Protein AF-A0AA36MH44-F1 (afdb_monomer)

Mean predicted aligned error: 5.09 Å

Organism: NCBI:txid2562239

InterPro domains:
  IPR001727 GDT1-like [PF01169] (4-74)
  IPR001727 GDT1-like [PTHR12608] (4-78)

Foldseek 3Di:
DPDVVVCVVPPPDPVVVVLVVCVVVDPNVCSVVCVVVVVVVVVVCCVVVVVVCPVVDDPVVVVVVVVVVVVVVVVCVVVVVD

Structure (mmCIF, N/CA/C/O backbone):
data_AF-A0AA36MH44-F1
#
_entry.id   AF-A0AA36MH44-F1
#
loop_
_atom_site.group_PDB
_atom_site.id
_atom_site.type_symbol
_atom_site.label_atom_id
_atom_site.label_alt_id
_atom_site.label_comp_id
_atom_site.label_asym_id
_atom_site.label_entity_id
_atom_site.label_seq_id
_atom_site.pdbx_PDB_ins_code
_atom_site.Cartn_x
_atom_site.Cartn_y
_atom_site.Cartn_z
_atom_site.occupancy
_a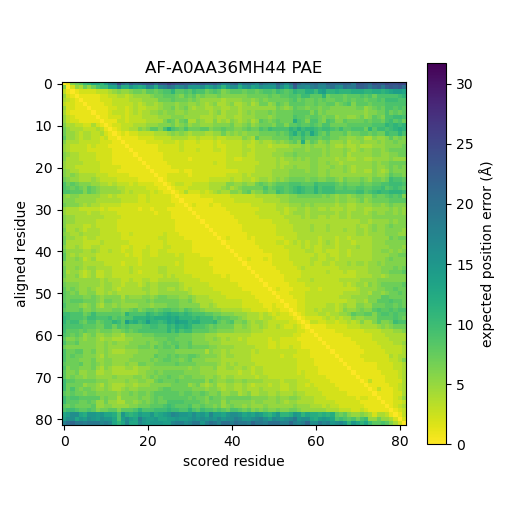tom_site.B_iso_or_equiv
_atom_site.auth_seq_id
_atom_site.auth_comp_id
_atom_site.auth_asym_id
_atom_site.auth_atom_id
_atom_site.pdbx_PDB_model_num
ATOM 1 N N . MET A 1 1 ? 6.888 11.922 15.010 1.00 51.66 1 MET A N 1
ATOM 2 C CA . MET A 1 1 ? 7.278 10.499 14.882 1.00 51.66 1 MET A CA 1
ATOM 3 C C . MET A 1 1 ? 6.873 9.856 13.537 1.00 51.66 1 MET A C 1
ATOM 5 O O . MET A 1 1 ? 7.040 8.657 13.406 1.00 51.66 1 MET A O 1
ATOM 9 N N . GLY A 1 2 ? 6.346 10.583 12.533 1.00 70.25 2 GLY A N 1
ATOM 10 C CA . GLY A 1 2 ? 5.660 9.942 11.387 1.00 70.25 2 GLY A CA 1
ATOM 11 C C . GLY A 1 2 ? 6.527 9.614 10.163 1.00 70.25 2 GLY A C 1
ATOM 12 O O . GLY A 1 2 ? 6.615 8.463 9.756 1.00 70.25 2 GLY A O 1
ATOM 13 N N . TRP A 1 3 ? 7.186 10.616 9.576 1.00 79.69 3 TRP A N 1
ATOM 14 C CA . TRP A 1 3 ? 7.758 10.491 8.226 1.00 79.69 3 TRP A CA 1
ATOM 15 C C . TRP A 1 3 ? 8.944 9.538 8.108 1.00 79.69 3 TRP A C 1
ATOM 17 O O . TRP A 1 3 ? 9.075 8.876 7.091 1.00 79.69 3 TRP A O 1
ATOM 27 N N . VAL A 1 4 ? 9.782 9.432 9.141 1.00 92.12 4 VAL A N 1
ATOM 28 C CA . VAL A 1 4 ? 10.945 8.530 9.116 1.00 92.12 4 VAL A CA 1
ATOM 29 C C . VAL A 1 4 ? 10.509 7.063 9.121 1.00 92.12 4 VAL A C 1
ATOM 31 O O . VAL A 1 4 ? 11.076 6.267 8.385 1.00 92.12 4 VAL A O 1
ATOM 34 N N . LEU A 1 5 ? 9.484 6.702 9.903 1.00 89.25 5 LEU A N 1
ATOM 35 C CA . LEU A 1 5 ? 8.967 5.329 9.932 1.00 89.25 5 LEU A CA 1
ATOM 36 C C . LEU A 1 5 ? 8.254 4.970 8.629 1.00 89.25 5 LEU A C 1
ATOM 38 O O . LEU A 1 5 ? 8.473 3.883 8.113 1.00 89.25 5 LEU A O 1
ATOM 42 N N . ILE A 1 6 ? 7.453 5.892 8.085 1.00 85.56 6 ILE A N 1
ATOM 43 C CA . ILE A 1 6 ? 6.801 5.704 6.781 1.00 85.56 6 ILE A CA 1
ATOM 44 C C . ILE A 1 6 ? 7.861 5.565 5.690 1.00 85.56 6 ILE A C 1
ATOM 46 O O . ILE A 1 6 ? 7.818 4.623 4.91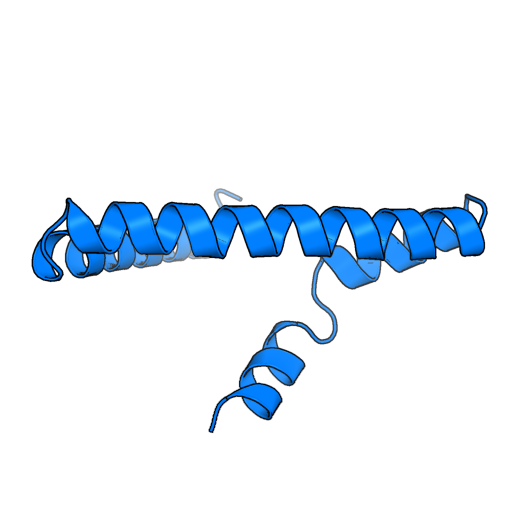6 1.00 85.56 6 ILE A O 1
ATOM 50 N N . PHE A 1 7 ? 8.865 6.442 5.675 1.00 86.88 7 PHE A N 1
ATOM 51 C CA . PHE A 1 7 ? 9.970 6.350 4.730 1.00 86.88 7 PHE A CA 1
ATOM 52 C C . PHE A 1 7 ? 10.681 4.999 4.820 1.00 86.88 7 PHE A C 1
ATOM 54 O O . PHE A 1 7 ? 10.872 4.359 3.798 1.00 86.88 7 PHE A O 1
ATOM 61 N N . LEU A 1 8 ? 11.034 4.539 6.024 1.00 89.44 8 LEU A N 1
ATOM 62 C CA . LEU A 1 8 ? 11.675 3.235 6.210 1.00 89.44 8 LEU A CA 1
ATOM 63 C C . LEU A 1 8 ? 10.769 2.063 5.809 1.00 89.44 8 LEU A C 1
ATOM 65 O O . LEU A 1 8 ? 11.284 1.055 5.342 1.00 89.44 8 LEU A O 1
ATOM 69 N N . ALA A 1 9 ? 9.453 2.182 5.992 1.00 87.25 9 ALA A N 1
ATOM 70 C CA . ALA A 1 9 ? 8.490 1.157 5.596 1.00 87.25 9 ALA A CA 1
ATOM 71 C C . ALA A 1 9 ? 8.308 1.079 4.071 1.00 87.25 9 ALA A C 1
ATOM 73 O O . ALA A 1 9 ? 8.175 -0.014 3.529 1.00 87.25 9 ALA A O 1
ATOM 74 N N . GLU A 1 10 ? 8.327 2.225 3.391 1.00 87.38 10 GLU A N 1
ATOM 75 C CA . GLU A 1 10 ? 8.196 2.331 1.931 1.00 87.38 10 GLU A CA 1
ATOM 76 C C . GLU A 1 10 ? 9.538 2.105 1.209 1.00 87.38 10 GLU A C 1
ATOM 78 O O . GLU A 1 10 ? 9.584 1.818 0.013 1.00 87.38 10 GLU A O 1
ATOM 83 N N . TRP A 1 11 ? 10.666 2.232 1.915 1.00 87.81 11 TRP A N 1
ATOM 84 C CA . TRP A 1 11 ? 11.988 2.094 1.316 1.00 87.81 11 TRP A CA 1
ATOM 85 C C . TRP A 1 11 ? 12.295 0.641 0.948 1.00 87.81 11 TRP A C 1
ATOM 87 O O . TRP A 1 11 ? 12.506 -0.212 1.809 1.00 87.81 11 TRP A O 1
ATOM 97 N N . GLY A 1 12 ? 12.410 0.379 -0.355 1.00 85.69 12 GLY A N 1
ATOM 98 C CA . GLY A 1 12 ? 12.718 -0.955 -0.876 1.00 85.69 12 GLY A CA 1
ATOM 99 C C . GLY A 1 12 ? 11.517 -1.897 -0.891 1.00 85.69 12 GLY A C 1
ATOM 100 O O . GLY A 1 12 ? 11.693 -3.116 -0.931 1.00 85.69 12 GLY A O 1
ATOM 101 N N . ASP A 1 13 ? 10.305 -1.348 -0.861 1.00 91.69 13 ASP A N 1
ATOM 102 C CA . ASP A 1 13 ? 9.086 -2.126 -0.980 1.00 91.69 13 ASP A CA 1
ATOM 103 C C . ASP A 1 13 ? 8.930 -2.763 -2.382 1.00 91.69 13 ASP A C 1
ATOM 105 O O . ASP A 1 13 ? 9.697 -2.535 -3.331 1.00 91.69 13 ASP A O 1
ATOM 109 N N . ARG A 1 14 ? 7.894 -3.596 -2.531 1.00 88.50 14 ARG A N 1
ATOM 110 C CA . ARG A 1 14 ? 7.617 -4.273 -3.806 1.00 88.50 14 ARG A CA 1
ATOM 111 C C . ARG A 1 14 ? 7.266 -3.283 -4.919 1.00 88.50 14 ARG A C 1
ATOM 113 O O . ARG A 1 14 ? 7.592 -3.559 -6.074 1.00 88.50 14 ARG A O 1
ATOM 120 N N . SER A 1 15 ? 6.617 -2.160 -4.607 1.00 91.50 15 SER A N 1
ATOM 121 C CA . SER A 1 15 ? 6.251 -1.163 -5.614 1.00 91.50 15 SER A CA 1
ATOM 122 C C . SER A 1 15 ? 7.479 -0.436 -6.175 1.00 91.50 15 SER A C 1
ATOM 124 O O . SER A 1 15 ? 7.541 -0.212 -7.387 1.00 91.50 15 SER A O 1
ATOM 126 N N . MET A 1 16 ? 8.510 -0.181 -5.361 1.00 92.69 16 MET A N 1
ATOM 127 C CA . MET A 1 16 ? 9.804 0.340 -5.811 1.00 92.69 16 MET A CA 1
ATOM 128 C C . MET A 1 16 ? 10.480 -0.603 -6.806 1.00 92.69 16 MET A C 1
ATOM 130 O O . MET A 1 16 ? 10.855 -0.176 -7.901 1.00 92.69 16 MET A O 1
ATOM 134 N N . LEU A 1 17 ? 10.602 -1.892 -6.464 1.00 92.94 17 LEU A N 1
ATOM 135 C CA . LEU A 1 17 ? 11.213 -2.882 -7.359 1.00 92.94 17 LEU A CA 1
ATOM 136 C C . LEU A 1 17 ? 10.432 -3.003 -8.673 1.00 92.94 17 LEU A C 1
ATOM 138 O O . LEU A 1 17 ? 11.032 -2.970 -9.748 1.00 92.94 17 LEU A O 1
ATOM 142 N N . ALA A 1 18 ? 9.099 -3.051 -8.601 1.00 93.19 18 ALA A N 1
ATOM 143 C CA . ALA A 1 18 ? 8.240 -3.070 -9.782 1.00 93.19 18 ALA A CA 1
ATOM 144 C C . ALA A 1 18 ? 8.428 -1.818 -10.656 1.00 93.19 18 ALA A C 1
ATOM 146 O O . ALA A 1 18 ? 8.505 -1.925 -11.880 1.00 93.19 18 ALA A O 1
ATOM 147 N N . THR A 1 19 ? 8.564 -0.642 -10.040 1.00 94.31 19 THR A N 1
ATOM 148 C CA . THR A 1 19 ? 8.798 0.627 -10.745 1.00 94.31 19 THR A CA 1
ATOM 149 C C . THR A 1 19 ? 10.152 0.631 -11.450 1.00 94.31 19 THR A C 1
ATOM 151 O O . THR A 1 19 ? 10.224 1.023 -12.614 1.00 94.31 19 THR A O 1
ATOM 154 N N . ILE A 1 20 ? 11.214 0.135 -10.802 1.00 94.31 20 ILE A N 1
ATOM 155 C CA . ILE A 1 20 ? 12.553 0.008 -11.403 1.00 94.31 20 ILE A CA 1
ATOM 156 C C . ILE A 1 20 ? 12.517 -0.944 -12.606 1.00 94.31 20 ILE A C 1
ATOM 158 O O . ILE A 1 20 ? 13.027 -0.607 -13.675 1.00 94.31 20 ILE A O 1
ATOM 162 N N . THR A 1 21 ? 11.883 -2.113 -12.469 1.00 95.25 21 THR A N 1
ATOM 163 C CA . THR A 1 21 ? 11.742 -3.079 -13.572 1.00 95.25 21 THR A CA 1
ATOM 164 C C . THR A 1 21 ? 10.893 -2.527 -14.720 1.00 95.25 21 THR A C 1
ATOM 166 O O . THR A 1 21 ? 11.182 -2.762 -15.894 1.00 95.25 21 THR A O 1
ATOM 169 N N . LEU A 1 22 ? 9.846 -1.760 -14.419 1.00 96.38 22 LEU A N 1
ATOM 170 C CA . LEU A 1 22 ? 9.026 -1.149 -15.459 1.00 96.38 22 LEU A CA 1
ATOM 171 C C . LEU A 1 22 ? 9.782 -0.019 -16.172 1.00 96.38 22 LEU A C 1
ATOM 173 O O . LEU A 1 22 ? 9.732 0.076 -17.396 1.00 96.38 22 LEU A O 1
ATOM 177 N N . ALA A 1 23 ? 10.536 0.796 -15.433 1.00 96.31 23 ALA A N 1
ATOM 178 C CA . ALA A 1 23 ? 11.362 1.867 -15.987 1.00 96.31 23 ALA A CA 1
ATOM 179 C C . ALA A 1 23 ? 12.549 1.347 -16.815 1.00 96.31 23 ALA A C 1
ATOM 181 O O . ALA A 1 23 ? 13.004 2.050 -17.712 1.00 96.31 23 ALA A O 1
ATOM 182 N N . SER A 1 24 ? 13.031 0.123 -16.565 1.00 95.62 24 SER A N 1
ATOM 183 C CA . SER A 1 24 ? 14.087 -0.489 -17.386 1.00 95.62 24 SER A CA 1
ATOM 184 C C . SER A 1 24 ? 13.586 -0.996 -18.743 1.00 95.62 24 SER A C 1
ATOM 186 O O . SER A 1 24 ? 14.384 -1.171 -19.662 1.00 95.62 24 SER A O 1
ATOM 188 N N . THR A 1 25 ? 12.274 -1.212 -18.894 1.00 95.75 25 THR A N 1
ATOM 189 C CA . THR A 1 25 ? 11.661 -1.758 -20.121 1.00 95.75 25 THR A CA 1
ATOM 190 C C . THR A 1 25 ? 10.759 -0.766 -20.862 1.00 95.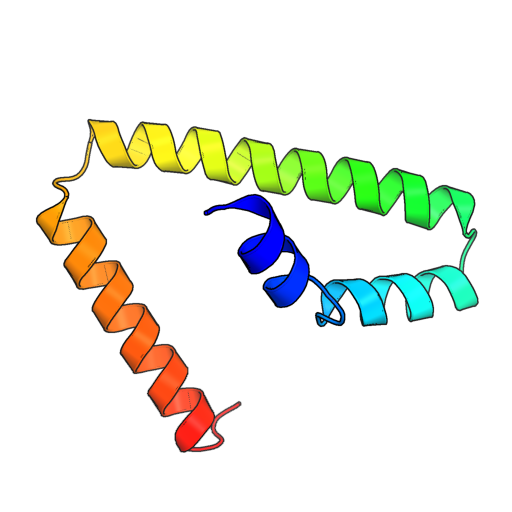75 25 THR A C 1
ATOM 192 O O . THR A 1 25 ? 10.415 -0.995 -22.024 1.00 95.75 25 THR A O 1
ATOM 195 N N . LYS A 1 26 ? 10.354 0.333 -20.216 1.00 95.81 26 LYS A N 1
ATOM 196 C CA . LYS A 1 26 ? 9.464 1.377 -20.751 1.00 95.81 26 LYS A CA 1
ATOM 197 C C . LYS A 1 26 ? 10.091 2.765 -20.603 1.00 95.81 26 LYS A C 1
ATOM 199 O O . LYS A 1 26 ? 11.155 2.928 -20.024 1.00 95.81 26 LYS A O 1
ATOM 204 N N . SER A 1 27 ? 9.419 3.790 -21.133 1.00 95.12 27 SER A N 1
ATOM 205 C CA . SER A 1 27 ? 9.853 5.182 -20.958 1.00 95.12 27 SER A CA 1
ATOM 206 C C . SER A 1 27 ? 9.883 5.551 -19.475 1.00 95.12 27 SER A C 1
ATOM 208 O O . SER A 1 27 ? 8.834 5.601 -18.832 1.00 95.12 27 SER A O 1
ATOM 210 N N . ALA A 1 28 ? 11.072 5.858 -18.953 1.00 94.00 28 ALA A N 1
ATOM 211 C CA . ALA A 1 28 ? 11.268 6.246 -17.558 1.00 94.00 28 ALA A CA 1
ATOM 212 C C . ALA A 1 28 ? 10.392 7.443 -17.152 1.00 94.00 28 ALA A C 1
ATOM 214 O O . ALA A 1 28 ? 9.823 7.455 -16.064 1.00 94.00 28 ALA A O 1
ATOM 215 N N . LEU A 1 29 ? 10.215 8.415 -18.053 1.00 95.75 29 LEU A N 1
ATOM 216 C CA . LEU A 1 29 ? 9.373 9.590 -17.811 1.00 95.75 29 LEU A CA 1
ATOM 217 C C . LEU A 1 29 ? 7.889 9.196 -17.712 1.00 95.75 29 LEU A C 1
ATOM 219 O O . LEU A 1 29 ? 7.179 9.662 -16.824 1.00 95.75 29 LEU A O 1
ATOM 223 N N . GLY A 1 30 ? 7.434 8.276 -18.568 1.00 96.75 30 GLY A N 1
ATOM 224 C CA . GLY A 1 30 ? 6.072 7.740 -18.503 1.00 96.75 30 GLY A CA 1
ATOM 225 C C . GLY A 1 30 ? 5.811 6.943 -17.223 1.00 96.75 30 GLY A C 1
ATOM 226 O O . GLY A 1 30 ? 4.760 7.101 -16.609 1.00 96.75 30 GLY A O 1
ATOM 227 N N . VAL A 1 31 ? 6.783 6.137 -16.788 1.00 97.00 31 VAL A N 1
ATOM 228 C CA . VAL A 1 31 ? 6.704 5.380 -15.528 1.00 97.00 31 VAL A CA 1
ATOM 229 C C . VAL A 1 31 ? 6.691 6.317 -14.322 1.00 97.00 31 VAL A C 1
ATOM 231 O O . VAL A 1 31 ? 5.889 6.113 -13.417 1.00 97.00 31 VAL A O 1
ATOM 234 N N . PHE A 1 32 ? 7.504 7.375 -14.331 1.00 95.00 32 PHE A N 1
ATOM 235 C CA . PHE A 1 32 ? 7.509 8.390 -13.278 1.00 95.00 32 PHE A CA 1
ATOM 236 C C . PHE A 1 32 ? 6.148 9.085 -13.149 1.00 95.00 32 PHE A C 1
ATOM 238 O O . PHE A 1 32 ? 5.551 9.069 -12.076 1.00 95.00 32 PHE A O 1
ATOM 245 N N . ILE A 1 33 ? 5.615 9.635 -14.247 1.00 97.44 33 ILE A N 1
ATOM 246 C CA . ILE A 1 33 ? 4.310 10.317 -14.230 1.00 97.44 33 ILE A CA 1
ATOM 247 C C . ILE A 1 33 ? 3.197 9.343 -13.832 1.00 97.44 33 ILE A C 1
ATOM 249 O O . ILE A 1 33 ? 2.368 9.670 -12.984 1.00 97.44 33 ILE A O 1
ATOM 253 N N . GLY A 1 34 ? 3.186 8.142 -14.415 1.00 96.12 34 GLY A N 1
ATOM 254 C CA . GLY A 1 34 ? 2.198 7.112 -14.101 1.00 96.12 34 GLY A CA 1
ATOM 255 C C . GLY A 1 34 ? 2.246 6.682 -12.636 1.00 96.12 34 GLY A C 1
ATOM 256 O O . GLY A 1 34 ? 1.200 6.579 -12.002 1.00 96.12 34 GLY A O 1
ATOM 257 N N . GLY A 1 35 ? 3.446 6.503 -12.080 1.00 94.56 35 GLY A N 1
ATOM 258 C CA . GLY A 1 35 ? 3.658 6.186 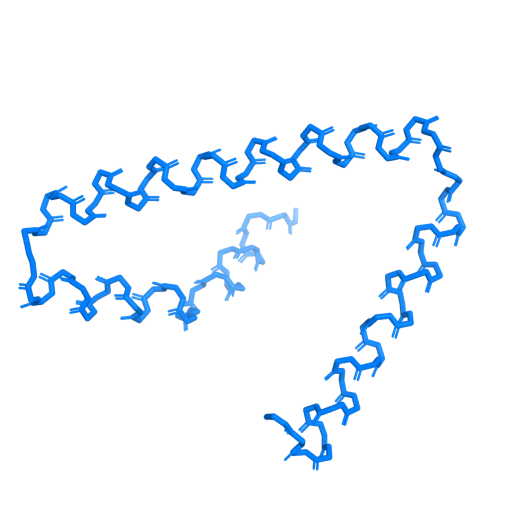-10.669 1.00 94.56 35 GLY A CA 1
ATOM 259 C C . GLY A 1 35 ? 3.167 7.299 -9.745 1.00 94.56 35 GLY A C 1
ATOM 260 O O . GLY A 1 35 ? 2.411 7.024 -8.817 1.00 94.56 35 GLY A O 1
ATOM 261 N N . CYS A 1 36 ? 3.507 8.560 -10.032 1.00 95.06 36 CYS A N 1
ATOM 262 C CA . CYS A 1 36 ? 3.025 9.708 -9.258 1.00 95.06 36 CYS A CA 1
ATOM 263 C C . CYS A 1 36 ? 1.496 9.820 -9.278 1.00 95.06 36 CYS A C 1
ATOM 265 O O . CYS A 1 36 ? 0.879 9.983 -8.227 1.00 95.06 36 CYS A O 1
ATOM 267 N N . LEU A 1 37 ? 0.876 9.713 -10.458 1.00 97.38 37 LEU A N 1
ATOM 268 C CA . LEU A 1 37 ? -0.581 9.780 -10.592 1.00 97.38 37 LEU A CA 1
ATOM 269 C C . LEU A 1 37 ? -1.264 8.594 -9.909 1.00 97.38 37 LEU A C 1
ATOM 271 O O . LEU A 1 37 ? -2.238 8.787 -9.186 1.00 97.38 37 LEU A O 1
ATOM 275 N N . GLY A 1 38 ? -0.737 7.383 -10.091 1.00 95.12 38 GLY A N 1
ATOM 276 C CA . GLY A 1 38 ? -1.254 6.181 -9.443 1.00 95.12 38 GLY A CA 1
ATOM 277 C C . GLY A 1 38 ? -1.203 6.289 -7.921 1.00 95.12 38 GLY A C 1
ATOM 278 O O . GLY A 1 38 ? -2.202 6.029 -7.255 1.00 95.12 38 GLY A O 1
ATOM 279 N N . HIS A 1 39 ? -0.076 6.748 -7.373 1.00 93.19 39 HIS A N 1
ATOM 280 C CA . HIS A 1 39 ? 0.085 6.934 -5.933 1.00 93.19 39 HIS A CA 1
ATOM 281 C C . HIS A 1 39 ? -0.832 8.039 -5.388 1.00 93.19 39 HIS A C 1
ATOM 283 O O . HIS A 1 39 ? -1.450 7.867 -4.341 1.00 93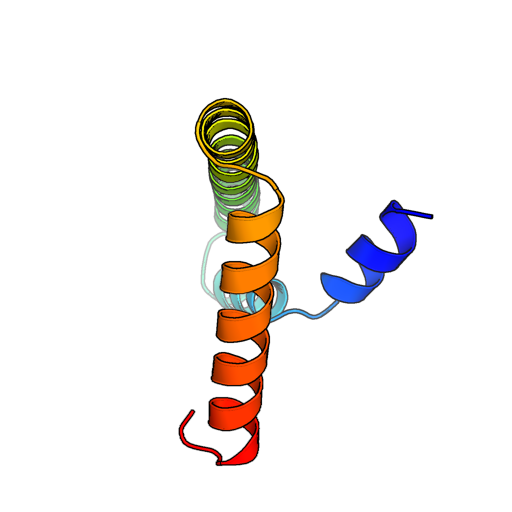.19 39 HIS A O 1
ATOM 289 N N . LEU A 1 40 ? -0.993 9.145 -6.120 1.00 95.81 40 LEU A N 1
ATOM 290 C CA . LEU A 1 40 ? -1.921 10.216 -5.751 1.00 95.81 40 LEU A CA 1
ATOM 291 C C . LEU A 1 40 ? -3.375 9.723 -5.717 1.00 95.81 40 LEU A C 1
ATOM 293 O O . LEU A 1 40 ? -4.105 10.011 -4.768 1.00 95.81 40 LEU A O 1
ATOM 297 N N . VAL A 1 41 ? -3.798 8.942 -6.713 1.00 97.56 41 VAL A N 1
ATOM 298 C CA . VAL A 1 41 ? -5.145 8.351 -6.747 1.00 97.56 41 VAL A CA 1
ATOM 299 C C . VAL A 1 41 ? -5.335 7.354 -5.602 1.00 97.56 41 VAL A C 1
ATOM 301 O O . VAL A 1 41 ? -6.335 7.421 -4.893 1.00 97.56 41 VAL A O 1
ATOM 304 N N . ALA A 1 42 ? -4.369 6.466 -5.365 1.00 94.44 42 ALA A N 1
ATOM 305 C CA . ALA A 1 42 ? -4.446 5.504 -4.269 1.00 94.44 42 ALA A CA 1
ATOM 306 C C . ALA A 1 42 ? -4.523 6.200 -2.899 1.00 94.44 42 ALA A C 1
ATOM 308 O O . ALA A 1 42 ? -5.383 5.868 -2.083 1.00 94.44 42 ALA A O 1
ATOM 309 N N . GLY A 1 43 ? -3.675 7.207 -2.666 1.00 93.88 43 GLY A N 1
ATOM 310 C CA . GLY A 1 43 ? -3.655 7.969 -1.420 1.00 93.88 43 GLY A CA 1
ATOM 311 C C . GLY A 1 43 ? -4.944 8.757 -1.189 1.00 93.88 43 GLY A C 1
ATOM 312 O O . GLY A 1 43 ? -5.503 8.719 -0.096 1.00 93.88 43 GLY A O 1
ATOM 313 N N . THR A 1 44 ? -5.467 9.424 -2.221 1.00 96.56 44 THR A N 1
ATOM 314 C CA . THR A 1 44 ? -6.741 10.158 -2.114 1.00 96.56 44 THR A CA 1
ATOM 315 C C . THR A 1 44 ? -7.913 9.226 -1.823 1.00 96.56 44 THR A C 1
ATOM 317 O O . THR A 1 44 ? -8.701 9.513 -0.923 1.00 96.56 44 THR A O 1
ATOM 320 N N . LEU A 1 45 ? -7.997 8.078 -2.502 1.00 96.88 45 LEU A N 1
ATOM 321 C CA . LEU A 1 45 ? -9.014 7.064 -2.218 1.00 96.88 45 LEU A CA 1
ATOM 322 C C . LEU A 1 45 ? -8.906 6.530 -0.787 1.00 96.88 45 LEU A C 1
ATOM 324 O O . LEU A 1 45 ? -9.930 6.404 -0.117 1.00 96.88 45 LEU A O 1
ATOM 328 N N . ALA A 1 46 ? -7.694 6.256 -0.302 1.00 94.06 46 ALA A N 1
ATOM 329 C CA . ALA A 1 46 ? -7.476 5.780 1.061 1.00 94.06 46 ALA A CA 1
ATOM 330 C C . ALA A 1 46 ? -7.944 6.804 2.108 1.00 94.06 46 ALA A C 1
ATOM 332 O O . ALA A 1 46 ? -8.650 6.438 3.046 1.00 94.06 46 ALA A O 1
ATOM 333 N N . VAL A 1 47 ? -7.613 8.087 1.925 1.00 95.19 47 VAL A N 1
ATOM 334 C CA . VAL A 1 47 ? -8.008 9.161 2.852 1.00 95.19 47 VAL A CA 1
ATOM 335 C C . VAL A 1 47 ? -9.521 9.381 2.843 1.00 95.19 47 VAL A C 1
ATOM 337 O O . VAL A 1 47 ? -10.131 9.424 3.908 1.00 95.19 47 VAL A O 1
ATOM 340 N N . VAL A 1 48 ? -10.143 9.478 1.664 1.00 96.75 48 VAL A N 1
ATOM 341 C CA . VAL A 1 48 ? -11.597 9.699 1.547 1.00 96.75 48 VAL A CA 1
ATOM 342 C C . VAL A 1 48 ? -12.377 8.519 2.123 1.00 96.75 48 VAL A C 1
ATOM 344 O O . VAL A 1 48 ? -13.312 8.713 2.898 1.00 96.75 48 VAL A O 1
ATOM 347 N N . SER A 1 49 ? -11.972 7.292 1.791 1.00 94.44 49 SER A N 1
ATOM 348 C CA . SER A 1 49 ? -12.626 6.084 2.306 1.00 94.44 49 SER A CA 1
ATOM 349 C C . SER A 1 49 ? -12.431 5.942 3.814 1.00 94.44 49 SER A C 1
ATOM 351 O O . SER A 1 49 ? -13.365 5.572 4.519 1.00 94.44 49 SER A O 1
ATOM 353 N N . GLY A 1 5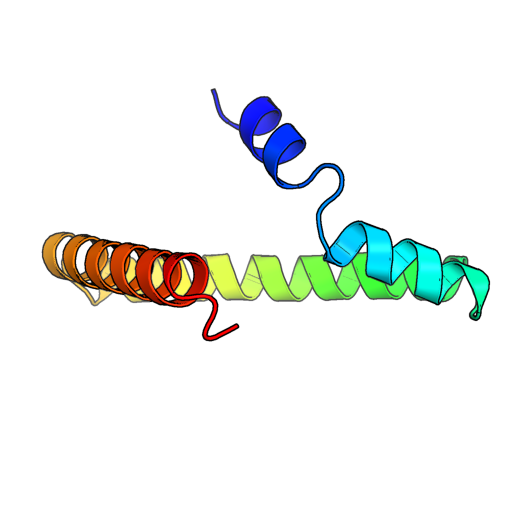0 ? -11.233 6.258 4.318 1.00 93.06 50 GLY A N 1
ATOM 354 C CA . GLY A 1 50 ? -10.930 6.247 5.746 1.00 93.06 50 GLY A CA 1
ATOM 355 C C . GLY A 1 50 ? -11.795 7.233 6.525 1.00 93.06 50 GLY A C 1
ATOM 356 O O . GLY A 1 50 ? -12.388 6.851 7.527 1.00 93.06 50 GLY A O 1
ATOM 357 N N . HIS A 1 51 ? -11.940 8.458 6.016 1.00 93.38 51 HIS A N 1
ATOM 358 C CA . HIS A 1 51 ? -12.803 9.472 6.620 1.00 93.38 51 HIS A CA 1
ATOM 359 C C . HIS A 1 51 ? -14.275 9.036 6.651 1.00 93.38 51 HIS A C 1
ATOM 361 O O . HIS A 1 51 ? -14.935 9.140 7.680 1.00 93.38 51 HIS A O 1
ATOM 367 N N . TYR A 1 52 ? -14.777 8.478 5.546 1.00 93.69 52 TYR A N 1
ATOM 368 C CA . TYR A 1 52 ? -16.147 7.969 5.487 1.00 93.69 52 TYR A CA 1
ATOM 369 C C . TYR A 1 52 ? -16.383 6.818 6.478 1.00 93.69 52 TYR A C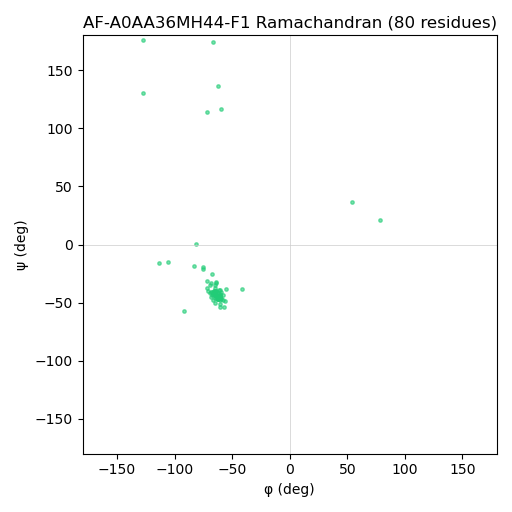 1
ATOM 371 O O . TYR A 1 52 ? -17.413 6.770 7.153 1.00 93.69 52 TYR A O 1
ATOM 379 N N . LEU A 1 53 ? -15.421 5.896 6.588 1.00 91.81 53 LEU A N 1
ATOM 380 C CA . LEU A 1 53 ? -15.474 4.788 7.542 1.00 91.81 53 LEU A CA 1
ATOM 381 C C . LEU A 1 53 ? -15.449 5.274 8.993 1.00 91.81 53 LEU A C 1
ATOM 383 O O . LEU A 1 53 ? -16.181 4.724 9.809 1.00 91.81 53 LEU A O 1
ATOM 387 N N . GLU A 1 54 ? -14.650 6.292 9.309 1.00 91.69 54 GLU A N 1
ATOM 388 C CA . GLU A 1 54 ? -14.581 6.889 10.647 1.00 91.69 54 GLU A CA 1
ATOM 389 C C . GLU A 1 54 ? -15.933 7.474 11.086 1.00 91.69 54 GLU A C 1
ATOM 391 O O . GLU A 1 54 ? -16.340 7.300 12.232 1.00 91.69 54 GLU A O 1
ATOM 396 N N . GLU A 1 55 ? -16.672 8.105 10.170 1.00 92.56 55 GLU A N 1
ATOM 397 C CA . GLU A 1 55 ? -17.977 8.704 10.476 1.00 92.56 55 GLU A CA 1
ATOM 398 C C . GLU A 1 55 ? -19.085 7.655 10.701 1.00 92.56 55 GLU A C 1
ATOM 400 O O . GLU A 1 55 ? -20.001 7.867 11.497 1.00 92.56 55 GLU A O 1
ATOM 405 N N . HIS A 1 56 ? -19.002 6.501 10.029 1.00 92.12 56 HIS A N 1
ATOM 406 C CA . HIS A 1 56 ? -20.083 5.506 10.004 1.00 92.12 56 HIS A CA 1
ATOM 407 C C . HIS A 1 56 ? -19.811 4.258 10.855 1.00 92.12 56 HIS A C 1
ATOM 409 O O . HIS A 1 56 ? -20.731 3.478 11.116 1.00 92.12 56 HIS A O 1
ATOM 415 N N . VAL A 1 57 ? -18.566 4.028 11.281 1.00 92.31 57 VAL A N 1
ATOM 416 C CA . VAL A 1 57 ? -18.147 2.790 11.949 1.00 92.31 57 VAL A CA 1
ATOM 417 C C . VAL A 1 57 ? -17.443 3.104 13.263 1.00 92.31 57 VAL A C 1
ATOM 419 O O . VAL A 1 57 ? -16.500 3.879 13.325 1.00 92.31 57 VAL A O 1
ATOM 422 N N . SER A 1 58 ? -17.865 2.436 14.339 1.00 92.81 58 SER A N 1
ATOM 423 C CA . SER A 1 58 ? -17.227 2.588 15.648 1.00 92.81 58 SER A CA 1
ATOM 424 C C . SER A 1 58 ? -15.760 2.139 15.631 1.00 92.81 58 SER A C 1
ATOM 426 O O . SER A 1 58 ? -15.455 1.029 15.187 1.00 92.81 58 SER A O 1
ATOM 428 N N . ASP A 1 59 ? -14.881 2.920 16.264 1.00 92.25 59 ASP A N 1
ATOM 429 C CA . ASP A 1 59 ? -13.465 2.605 16.508 1.00 92.25 59 ASP A CA 1
ATOM 430 C C . ASP A 1 59 ? -13.190 1.162 16.938 1.00 92.25 59 ASP A C 1
ATOM 432 O O . ASP A 1 59 ? -12.178 0.570 16.559 1.00 92.25 59 ASP A O 1
ATOM 436 N N . ARG A 1 60 ? -14.065 0.584 17.774 1.00 93.44 60 ARG A N 1
ATOM 437 C CA . ARG A 1 60 ? -13.886 -0.788 18.270 1.00 93.44 60 ARG A CA 1
ATOM 438 C C . ARG A 1 60 ? -13.957 -1.803 17.138 1.00 93.44 60 ARG A C 1
ATOM 440 O O . ARG A 1 60 ? -13.172 -2.745 17.127 1.00 93.44 60 ARG A O 1
ATOM 447 N N . VAL A 1 61 ? -14.877 -1.600 16.197 1.00 94.12 61 VAL A N 1
ATOM 448 C CA . VAL A 1 61 ? -15.052 -2.478 15.037 1.00 94.12 61 VAL A CA 1
ATOM 449 C C . VAL A 1 61 ? -13.851 -2.343 14.111 1.00 94.12 61 VAL A C 1
ATOM 451 O O . VAL A 1 61 ? -13.277 -3.358 13.730 1.00 94.12 61 VAL A O 1
ATOM 454 N N . VAL A 1 62 ? -13.402 -1.114 13.832 1.00 93.69 62 VAL A N 1
ATOM 455 C CA . VAL A 1 62 ? -12.223 -0.860 12.986 1.00 93.69 62 VAL A CA 1
ATOM 456 C C . VAL A 1 62 ? -10.977 -1.543 13.557 1.00 93.69 62 VAL A C 1
ATOM 458 O O . VAL A 1 62 ? -10.280 -2.264 12.844 1.00 93.69 62 VAL A O 1
ATOM 461 N N . LYS A 1 63 ? -10.726 -1.392 14.865 1.00 94.62 63 LYS A N 1
ATOM 462 C CA . LYS A 1 63 ? -9.581 -2.021 15.545 1.00 94.62 63 LYS A CA 1
ATOM 463 C C . LYS A 1 63 ? -9.679 -3.545 15.561 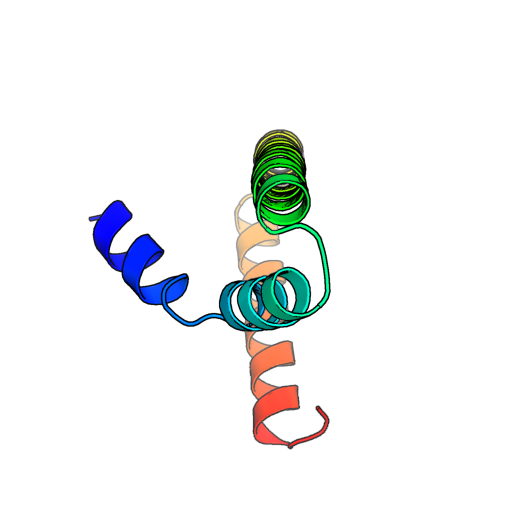1.00 94.62 63 LYS A C 1
ATOM 465 O O . LYS A 1 63 ? -8.674 -4.213 15.327 1.00 94.62 63 LYS A O 1
ATOM 470 N N . LEU A 1 64 ? -10.868 -4.097 15.814 1.00 96.69 64 LEU A N 1
ATOM 471 C CA . LEU A 1 64 ? -11.078 -5.545 15.828 1.00 96.69 64 LEU A CA 1
ATOM 472 C C . LEU A 1 64 ? -10.846 -6.149 14.440 1.00 96.69 64 LEU A C 1
ATOM 474 O O . LEU A 1 64 ? -10.080 -7.099 14.312 1.00 96.69 64 LEU A O 1
ATOM 478 N N . VAL A 1 65 ? -11.465 -5.578 13.405 1.00 95.56 65 VAL A N 1
ATOM 479 C CA . VAL A 1 65 ? -11.321 -6.048 12.021 1.00 95.56 65 VAL A CA 1
ATOM 480 C C . VAL A 1 65 ? -9.872 -5.917 11.563 1.00 95.56 65 VAL A C 1
ATOM 482 O O . VAL A 1 65 ? -9.313 -6.883 11.049 1.00 95.56 65 VAL A O 1
ATOM 485 N N . GLY A 1 66 ? -9.231 -4.771 11.814 1.00 94.88 66 GLY A N 1
ATOM 486 C CA . GLY A 1 66 ? -7.819 -4.563 11.493 1.00 94.88 66 GLY A CA 1
ATOM 487 C C . GLY A 1 66 ? -6.902 -5.578 12.181 1.00 94.88 66 GLY A C 1
ATOM 488 O O . GLY A 1 66 ? -6.031 -6.153 11.534 1.00 94.88 66 GLY A O 1
ATOM 489 N N . GLY A 1 67 ? -7.135 -5.867 13.465 1.00 96.81 67 GLY A N 1
ATOM 490 C CA . GLY A 1 67 ? -6.375 -6.873 14.212 1.00 96.81 67 GLY A CA 1
ATOM 491 C C . GLY A 1 67 ? -6.575 -8.297 13.687 1.00 96.81 67 GLY A C 1
ATOM 492 O O . GLY A 1 67 ? -5.602 -9.030 13.520 1.00 96.81 67 GLY A O 1
ATOM 493 N N . VAL A 1 68 ? -7.816 -8.681 13.371 1.00 97.50 68 VAL A N 1
ATOM 494 C CA . VAL A 1 68 ? -8.125 -9.998 12.789 1.00 97.50 68 VAL A CA 1
ATOM 495 C C . VAL A 1 68 ? -7.470 -10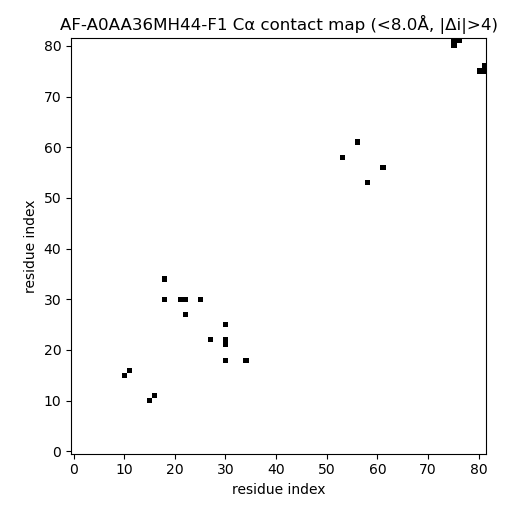.155 11.418 1.00 97.50 68 VAL A C 1
ATOM 497 O O . VAL A 1 68 ? -6.850 -11.185 11.163 1.00 97.50 68 VAL A O 1
ATOM 500 N N . LEU A 1 69 ? -7.548 -9.134 10.559 1.00 96.69 69 LEU A N 1
ATOM 501 C CA . LEU A 1 69 ? -6.880 -9.140 9.255 1.00 96.69 69 LEU A CA 1
ATOM 502 C C . LEU A 1 69 ? -5.361 -9.248 9.408 1.00 96.69 69 LEU A C 1
ATOM 504 O O . LEU A 1 69 ? -4.738 -10.056 8.725 1.00 96.69 69 LEU A O 1
ATOM 508 N N . PHE A 1 70 ? -4.768 -8.490 10.333 1.00 95.75 70 PHE A N 1
ATOM 509 C CA . PHE A 1 70 ? -3.331 -8.533 10.599 1.00 95.75 70 PHE A CA 1
ATOM 510 C C . PHE A 1 70 ? -2.863 -9.927 11.040 1.00 95.75 70 PHE A C 1
ATOM 512 O O . PHE A 1 70 ? -1.898 -10.455 10.489 1.00 95.75 70 PHE A O 1
ATOM 519 N N . ILE A 1 71 ? -3.576 -10.561 11.979 1.00 96.56 71 ILE A N 1
ATOM 520 C CA . ILE A 1 71 ? -3.284 -11.936 12.413 1.00 96.56 71 ILE A CA 1
ATOM 521 C C . ILE A 1 71 ? -3.484 -12.920 11.256 1.00 96.56 71 ILE A C 1
ATOM 523 O O . ILE A 1 71 ? -2.647 -13.796 11.055 1.00 96.56 71 ILE A O 1
ATOM 527 N N . GLY A 1 72 ? -4.558 -12.764 10.477 1.00 96.38 72 GLY A N 1
ATOM 528 C CA . GLY A 1 72 ? -4.849 -13.601 9.315 1.00 96.38 72 GLY A CA 1
ATOM 529 C C . GLY A 1 72 ? -3.712 -13.592 8.293 1.00 96.38 72 GLY A C 1
ATOM 530 O O . GLY A 1 72 ? -3.178 -14.651 7.973 1.00 96.38 72 GLY A O 1
ATOM 531 N N . PHE A 1 73 ? -3.279 -12.408 7.846 1.00 94.31 73 PHE A N 1
ATOM 532 C CA . PHE A 1 73 ? -2.146 -12.270 6.923 1.00 94.31 73 PHE A CA 1
ATOM 533 C C . PHE A 1 73 ? -0.817 -12.736 7.535 1.00 94.31 73 PHE A C 1
ATOM 535 O O . PHE A 1 73 ? 0.025 -13.322 6.848 1.00 94.31 73 PHE A O 1
ATOM 542 N N . GLY A 1 74 ? -0.624 -12.517 8.838 1.00 94.94 74 GLY A N 1
ATOM 543 C CA . GLY A 1 74 ? 0.530 -13.036 9.568 1.00 94.94 74 GLY A CA 1
ATOM 544 C C . GLY A 1 74 ? 0.590 -14.565 9.537 1.00 94.94 74 GLY A C 1
ATOM 545 O O . GLY A 1 74 ? 1.636 -15.135 9.234 1.00 94.94 74 GLY A O 1
ATOM 546 N N . LEU A 1 75 ? -0.541 -15.236 9.771 1.00 96.56 75 LEU A N 1
ATOM 547 C CA . LEU A 1 75 ? -0.649 -16.695 9.720 1.00 96.56 75 LEU A CA 1
ATOM 548 C C . LEU A 1 75 ? -0.455 -17.244 8.307 1.00 96.56 75 LEU A C 1
ATOM 550 O O . LEU A 1 75 ? 0.255 -18.234 8.150 1.00 96.56 75 LEU A O 1
ATOM 554 N N . THR A 1 76 ? -1.033 -16.616 7.278 1.00 95.50 76 THR A N 1
ATOM 555 C CA . THR A 1 76 ? -0.828 -17.074 5.892 1.00 95.50 76 THR A CA 1
ATOM 556 C C . THR A 1 76 ? 0.638 -16.992 5.483 1.00 95.50 76 THR A C 1
ATOM 558 O O . THR A 1 76 ? 1.134 -17.911 4.838 1.00 95.50 76 THR A O 1
ATOM 561 N N . THR A 1 77 ? 1.335 -15.934 5.913 1.00 93.06 77 THR A N 1
ATOM 562 C CA . THR A 1 77 ? 2.777 -15.758 5.679 1.00 93.06 77 THR A CA 1
ATOM 563 C C . THR A 1 77 ? 3.592 -16.794 6.460 1.00 93.06 77 THR A C 1
ATOM 565 O O . THR A 1 77 ? 4.512 -17.402 5.919 1.00 93.06 77 THR A O 1
ATOM 568 N N . LEU A 1 78 ? 3.237 -17.041 7.727 1.00 95.00 78 LEU A N 1
ATOM 569 C CA . LEU A 1 78 ? 3.924 -18.010 8.588 1.00 95.00 78 LEU A CA 1
ATOM 570 C C . LEU A 1 78 ? 3.798 -19.448 8.065 1.00 95.00 78 LEU A C 1
ATOM 572 O O . LEU A 1 78 ? 4.762 -20.207 8.104 1.00 95.00 78 LEU A O 1
ATOM 576 N N . LEU A 1 79 ? 2.612 -19.816 7.580 1.00 96.75 79 LEU A N 1
ATOM 577 C CA . LEU A 1 79 ? 2.322 -21.140 7.028 1.00 96.75 79 LEU A CA 1
ATOM 578 C C . LEU A 1 79 ? 2.780 -21.298 5.570 1.00 96.75 79 LEU A C 1
ATOM 580 O O . LEU A 1 79 ? 2.585 -22.369 5.000 1.00 96.75 79 LEU A O 1
ATOM 584 N N . ASN A 1 80 ? 3.379 -20.257 4.977 1.00 89.00 80 ASN A N 1
ATOM 585 C CA . ASN A 1 80 ? 3.829 -20.230 3.584 1.00 89.00 80 ASN A CA 1
ATOM 586 C C . ASN A 1 80 ? 2.714 -20.602 2.589 1.00 89.00 80 ASN A C 1
ATOM 588 O O . ASN A 1 80 ? 2.931 -21.297 1.602 1.00 89.00 80 ASN A O 1
ATOM 592 N N . ILE A 1 81 ? 1.483 -20.178 2.882 1.00 83.88 81 ILE A N 1
ATOM 593 C CA . ILE A 1 81 ? 0.347 -20.373 1.969 1.00 83.88 81 ILE A CA 1
ATOM 594 C C . ILE A 1 81 ? 0.449 -19.377 0.796 1.00 83.88 81 ILE A C 1
ATOM 596 O O . ILE A 1 81 ? -0.102 -19.630 -0.274 1.00 83.88 81 ILE A O 1
ATOM 600 N N . TYR A 1 82 ? 1.197 -18.285 0.994 1.00 62.78 82 TYR A N 1
ATOM 601 C CA . TYR A 1 82 ? 1.614 -17.292 0.004 1.00 62.78 82 TYR A CA 1
ATOM 602 C C . TYR A 1 82 ? 3.016 -16.766 0.321 1.00 62.78 82 TYR A C 1
ATOM 604 O O . TYR A 1 82 ? 3.383 -16.779 1.521 1.00 62.78 82 TYR A O 1
#

Sequence (82 aa):
MGWVLIFLAEWGDRSMLATITLASTKSALGVFIGGCLGHLVAGTLAVVSGHYLEEHVSDRVVKLVGGVLFIGFGLTTLLNIY

Solvent-accessible surface area (backbone atoms only — not comparable to full-atom values): 4672 Å² total; per-residue (Å²): 134,60,66,68,56,52,49,61,65,58,57,84,31,72,67,52,54,50,48,53,58,46,34,75,78,45,60,50,69,58,44,50,52,50,48,53,51,49,50,51,53,52,51,50,51,50,53,54,52,49,53,55,45,60,78,75,44,60,69,68,56,54,52,49,52,51,49,51,51,51,52,49,55,50,49,38,50,74,68,60,78,100

Radius of gyration: 16.84 Å; Cα contacts (8 Å, |Δi|>4): 13; chains: 1; bounding box: 34×32×39 Å

Secondary structure (DSSP, 8-state):
--HHHHHHHHTT-HHHHHHHHHHHHS-HHHHHHHHHHHHHHHHHHHHHHHHHHHHHS-HHHHHHHHHHHHHHHHHHHHTT--

pLDDT: mean 92.38, std 7.05, range [51.66, 97.56]